Protein AF-A0A2Z6E140-F1 (afdb_monomer_lite)

Radius of gyration: 22.85 Å; chains: 1; bounding box: 37×32×54 Å

Organism: Hydrogenophilus thermoluteolus (NCBI:txid297)

Structure (mmCIF, N/CA/C/O backbone):
data_AF-A0A2Z6E140-F1
#
_entry.id   AF-A0A2Z6E140-F1
#
loop_
_atom_site.group_PDB
_atom_site.id
_atom_site.type_symbol
_atom_site.label_atom_id
_atom_site.label_alt_id
_atom_site.label_comp_id
_atom_site.label_asym_id
_atom_site.label_entity_id
_atom_site.label_seq_id
_atom_site.pdbx_PDB_ins_code
_atom_site.Cartn_x
_atom_site.Cartn_y
_atom_site.Cartn_z
_atom_site.occupancy
_atom_site.B_iso_or_equiv
_atom_site.auth_seq_id
_atom_site.auth_comp_id
_atom_site.auth_asym_id
_atom_site.auth_atom_id
_atom_site.pdbx_PDB_model_num
ATOM 1 N N . MET A 1 1 ? 0.712 -19.815 18.181 1.00 43.53 1 MET A N 1
ATOM 2 C CA . MET A 1 1 ? 1.402 -18.540 17.866 1.00 43.53 1 MET A CA 1
ATOM 3 C C . MET A 1 1 ? 1.182 -17.558 19.007 1.00 43.53 1 MET A C 1
ATOM 5 O O . MET A 1 1 ? 0.036 -17.264 19.325 1.00 43.53 1 MET A O 1
ATOM 9 N N . ARG A 1 2 ? 2.249 -17.080 19.657 1.00 53.16 2 ARG A N 1
ATOM 10 C CA . ARG A 1 2 ? 2.157 -16.037 20.690 1.00 53.16 2 ARG A CA 1
ATOM 11 C C . ARG A 1 2 ? 1.795 -14.721 19.990 1.00 53.16 2 ARG A C 1
ATOM 13 O O . ARG A 1 2 ? 2.543 -14.285 19.121 1.00 53.16 2 ARG A O 1
ATOM 20 N N . LYS A 1 3 ? 0.637 -14.127 20.303 1.00 61.44 3 LYS A N 1
ATOM 21 C CA . LYS A 1 3 ? 0.234 -12.825 19.744 1.00 61.44 3 LYS A CA 1
ATOM 22 C C . LYS A 1 3 ? 1.210 -11.762 20.260 1.00 61.44 3 LYS A C 1
ATOM 24 O O . LYS A 1 3 ? 1.180 -11.420 21.438 1.00 61.44 3 LYS A O 1
ATOM 29 N N . LEU A 1 4 ? 2.111 -11.298 19.398 1.00 70.81 4 LEU A N 1
ATOM 30 C CA . LEU A 1 4 ? 3.034 -10.203 19.689 1.00 70.81 4 LEU A CA 1
ATOM 31 C C . LEU A 1 4 ? 2.288 -8.890 19.439 1.00 70.81 4 LEU A C 1
ATOM 33 O O . LEU A 1 4 ? 2.205 -8.423 18.310 1.00 70.81 4 LEU A O 1
ATOM 37 N N . SER A 1 5 ? 1.678 -8.324 20.479 1.00 71.44 5 SER A N 1
ATOM 38 C CA . SER A 1 5 ? 1.137 -6.965 20.422 1.00 71.44 5 SER A CA 1
ATOM 39 C C . SER A 1 5 ? 2.241 -5.969 20.768 1.00 71.44 5 SER A C 1
ATOM 41 O O . SER A 1 5 ? 2.843 -6.078 21.838 1.00 71.44 5 SER A O 1
ATOM 43 N N . PHE A 1 6 ? 2.482 -4.989 19.900 1.00 79.19 6 PHE A N 1
ATOM 44 C CA . PHE A 1 6 ? 3.359 -3.857 20.193 1.00 79.19 6 PHE A CA 1
ATOM 45 C C . PHE A 1 6 ? 2.512 -2.608 20.492 1.00 79.19 6 PHE A C 1
ATOM 47 O O . PHE A 1 6 ? 1.575 -2.328 19.741 1.00 79.19 6 PHE A O 1
ATOM 54 N N . PRO A 1 7 ? 2.797 -1.851 21.567 1.00 84.75 7 PRO A N 1
ATOM 55 C CA . PRO A 1 7 ? 2.053 -0.637 21.875 1.00 84.75 7 PRO A CA 1
ATOM 56 C C . PRO A 1 7 ? 2.396 0.478 20.881 1.00 84.75 7 PRO A C 1
ATOM 58 O O . PRO A 1 7 ? 3.517 0.988 20.857 1.00 84.75 7 PRO A O 1
ATOM 61 N N . LEU A 1 8 ? 1.409 0.897 20.090 1.00 87.38 8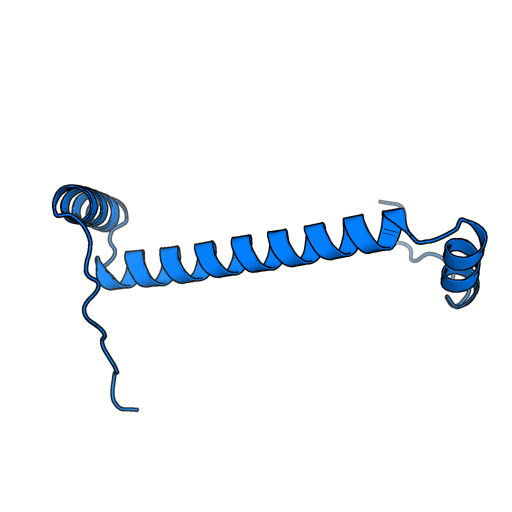 LEU A N 1
ATOM 62 C CA . LEU A 1 8 ? 1.562 2.021 19.173 1.00 87.38 8 LEU A CA 1
ATOM 63 C C . LEU A 1 8 ? 1.558 3.348 19.953 1.00 87.38 8 LEU A C 1
ATOM 65 O O . LEU A 1 8 ? 0.561 3.720 20.586 1.00 87.38 8 LEU A O 1
ATOM 69 N N . ARG A 1 9 ? 2.688 4.062 19.905 1.00 92.06 9 ARG A N 1
ATOM 70 C CA . ARG A 1 9 ? 2.858 5.393 20.501 1.00 92.06 9 ARG A CA 1
ATOM 71 C C . ARG A 1 9 ? 2.545 6.457 19.455 1.00 92.06 9 ARG A C 1
ATOM 73 O O . ARG A 1 9 ? 3.291 6.609 18.496 1.00 92.06 9 ARG A O 1
ATOM 80 N N . ILE A 1 10 ? 1.452 7.179 19.662 1.00 92.69 10 ILE A N 1
ATOM 81 C CA . ILE A 1 10 ? 0.981 8.271 18.804 1.00 92.69 10 ILE A CA 1
ATOM 82 C C . ILE A 1 10 ? 0.443 9.409 19.679 1.00 92.69 10 ILE A C 1
ATOM 84 O O . ILE A 1 10 ? 0.064 9.141 20.825 1.00 92.69 10 ILE A O 1
ATOM 88 N N . PRO A 1 11 ? 0.399 10.653 19.167 1.00 96.62 11 PRO A N 1
ATOM 89 C CA . PRO A 1 11 ? -0.228 11.774 19.861 1.00 96.62 11 PRO A CA 1
ATOM 90 C C . PRO A 1 11 ? -1.691 11.484 20.214 1.00 96.62 11 PRO A C 1
ATOM 92 O O . PRO A 1 11 ? -2.393 10.794 19.471 1.00 96.62 11 PRO A O 1
ATOM 95 N N . GLU A 1 12 ? -2.172 12.039 21.327 1.00 95.50 12 GLU A N 1
ATOM 96 C CA . GLU A 1 12 ? -3.533 11.757 21.805 1.00 95.50 12 GLU A CA 1
ATOM 97 C C . GLU A 1 12 ? -4.608 12.252 20.829 1.00 95.50 12 GLU A C 1
ATOM 99 O O . GLU A 1 12 ? -5.630 11.596 20.650 1.00 95.50 12 GLU A O 1
ATOM 104 N N . GLU A 1 13 ? -4.358 13.353 20.119 1.00 96.81 13 GLU A N 1
ATOM 105 C CA . GLU A 1 13 ? -5.263 13.848 19.077 1.00 96.81 13 GLU A CA 1
ATOM 106 C C . GLU A 1 13 ? -5.445 12.836 17.936 1.00 96.81 13 GLU A C 1
ATOM 108 O O . GLU A 1 13 ? -6.569 12.598 17.488 1.00 96.81 13 GLU A O 1
ATOM 113 N N . GLU A 1 14 ? -4.356 12.190 17.504 1.00 95.62 14 GLU A N 1
ATOM 114 C CA . GLU A 1 14 ? -4.393 11.141 16.478 1.00 95.62 14 GLU A CA 1
ATOM 115 C C . GLU A 1 14 ? -5.083 9.882 16.989 1.00 95.62 14 GLU A C 1
ATOM 117 O O . GLU A 1 14 ? -5.862 9.249 16.272 1.00 95.62 14 GLU A O 1
ATOM 122 N N . ARG A 1 15 ? -4.853 9.538 18.259 1.00 95.44 15 ARG A N 1
ATOM 123 C CA . ARG A 1 15 ? -5.567 8.440 18.909 1.00 95.44 15 ARG A CA 1
ATOM 124 C C . ARG A 1 15 ? -7.068 8.712 18.955 1.00 95.44 15 ARG A C 1
ATOM 126 O O . ARG A 1 15 ? -7.867 7.840 18.620 1.00 95.44 15 ARG A O 1
ATOM 133 N N . ALA A 1 16 ? -7.469 9.926 19.325 1.00 96.88 16 ALA A N 1
ATOM 134 C CA . ALA A 1 16 ? -8.868 10.330 19.366 1.00 96.88 16 ALA A CA 1
ATOM 135 C C . ALA A 1 16 ? -9.509 10.303 17.969 1.00 96.88 16 ALA A C 1
ATOM 137 O O . ALA A 1 16 ? -10.646 9.845 17.834 1.00 96.88 16 ALA A O 1
ATOM 138 N N . ARG A 1 17 ? -8.784 10.745 16.929 1.00 96.56 17 ARG A N 1
ATOM 139 C CA . ARG A 1 17 ? -9.202 10.600 15.524 1.00 96.56 17 ARG A CA 1
ATOM 140 C C . ARG A 1 17 ? -9.413 9.130 15.153 1.00 96.56 17 ARG A C 1
ATOM 142 O O . ARG A 1 17 ? -10.498 8.778 14.695 1.00 96.56 17 ARG A O 1
ATOM 149 N N . GLY A 1 18 ? -8.425 8.274 15.417 1.00 96.06 18 GLY A N 1
ATOM 150 C CA . GLY A 1 18 ? -8.487 6.841 15.116 1.00 96.06 18 GLY A CA 1
ATOM 151 C C . GLY A 1 18 ? -9.641 6.127 15.821 1.00 96.06 18 GLY A C 1
ATOM 152 O O . GLY A 1 18 ? -10.356 5.350 15.195 1.00 96.06 18 GLY A O 1
ATOM 153 N N . LYS A 1 19 ? -9.902 6.451 17.093 1.00 96.62 19 LYS A N 1
ATOM 154 C CA . LYS A 1 19 ? -11.050 5.916 17.846 1.00 96.62 19 LYS A CA 1
ATOM 155 C C . LYS A 1 19 ? -12.394 6.262 17.211 1.00 96.62 19 LYS A C 1
ATOM 157 O O . LYS A 1 19 ? -13.261 5.395 17.128 1.00 96.62 19 LYS A O 1
ATOM 162 N N . ARG A 1 20 ? -12.582 7.517 16.783 1.00 98.00 20 ARG A N 1
ATOM 163 C CA . ARG A 1 20 ? -13.822 7.943 16.112 1.00 98.00 20 ARG A CA 1
ATOM 164 C C . ARG A 1 20 ? -14.008 7.205 14.792 1.00 98.00 20 ARG A C 1
ATOM 166 O O . ARG A 1 20 ? -15.057 6.606 14.590 1.00 98.00 20 ARG A O 1
ATOM 173 N N . LEU A 1 21 ? -12.960 7.158 13.973 1.00 97.62 21 LEU A N 1
ATOM 174 C CA . LEU A 1 21 ? -12.997 6.478 12.683 1.00 97.62 21 LEU A CA 1
ATOM 175 C C . LEU A 1 21 ? -13.261 4.972 12.829 1.00 97.62 21 LEU A C 1
ATOM 177 O O . LEU A 1 21 ? -14.105 4.423 12.131 1.00 97.62 21 LEU A O 1
ATOM 181 N N . ALA A 1 22 ? -12.602 4.296 13.776 1.00 97.56 22 ALA A N 1
ATOM 182 C CA . ALA A 1 22 ? -12.822 2.867 14.007 1.00 97.56 22 ALA A CA 1
ATOM 183 C C . ALA A 1 22 ? -14.274 2.582 14.423 1.00 97.56 22 ALA A C 1
ATOM 185 O O . ALA A 1 22 ? -14.874 1.613 13.958 1.00 97.56 22 ALA A O 1
ATOM 186 N N . LYS A 1 23 ? -14.858 3.461 15.251 1.00 97.94 23 LYS A N 1
ATOM 187 C CA . LYS A 1 23 ? -16.267 3.385 15.649 1.00 97.94 23 LYS A CA 1
ATOM 188 C C . LYS A 1 23 ? -17.209 3.574 14.459 1.00 97.94 23 LYS A C 1
ATOM 190 O O . LYS A 1 23 ? -18.151 2.801 14.330 1.00 97.94 23 LYS A O 1
ATOM 195 N N . GLU A 1 24 ? -16.961 4.570 13.610 1.00 98.00 24 GLU A N 1
ATOM 196 C CA . GLU A 1 24 ? -17.751 4.825 12.395 1.00 98.00 24 GLU A CA 1
ATOM 197 C C . GLU A 1 24 ? -17.710 3.638 11.423 1.00 98.00 24 GLU A C 1
ATOM 199 O O . GLU A 1 24 ? -18.728 3.282 10.839 1.00 98.00 24 GLU A O 1
ATOM 204 N N . LEU A 1 25 ? -16.555 2.977 11.313 1.00 96.81 25 LEU A N 1
ATOM 205 C CA . LEU A 1 25 ? -16.349 1.801 10.466 1.00 96.81 25 LEU A CA 1
ATOM 206 C C . LEU A 1 25 ? -16.793 0.476 11.114 1.00 96.81 25 LEU A C 1
ATOM 208 O O . LEU A 1 25 ? -16.738 -0.569 10.468 1.00 96.81 25 LEU A O 1
ATOM 212 N N . GLY A 1 26 ? -17.210 0.483 12.384 1.00 97.69 26 GLY A N 1
ATOM 213 C CA . GLY A 1 26 ?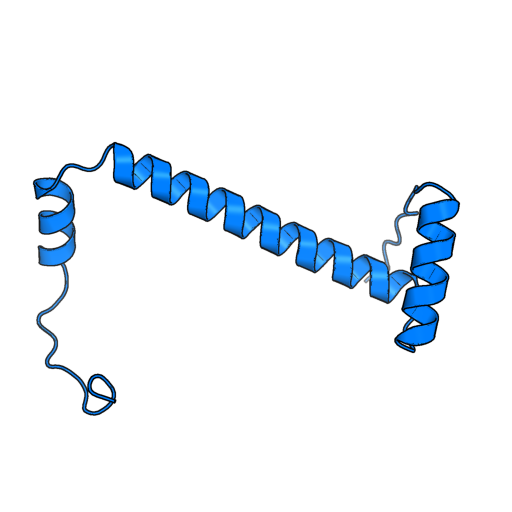 -17.626 -0.729 13.098 1.00 97.69 26 GLY A CA 1
ATOM 214 C C . GLY A 1 26 ? -16.496 -1.738 13.347 1.00 97.69 26 GLY A C 1
ATOM 215 O O . GLY A 1 26 ? -16.752 -2.937 13.459 1.00 97.69 26 GLY A O 1
ATOM 216 N N . VAL A 1 27 ? -15.244 -1.279 13.435 1.00 97.06 27 VAL A N 1
ATOM 217 C CA . VAL A 1 27 ? -14.057 -2.122 13.663 1.00 97.06 27 VAL A CA 1
ATOM 218 C C . VAL A 1 27 ? -13.333 -1.740 14.954 1.00 97.06 27 VAL A C 1
ATOM 220 O O . VAL A 1 27 ? -13.568 -0.690 15.549 1.00 97.06 27 VAL A O 1
ATOM 223 N N . SER A 1 28 ? -12.427 -2.601 15.423 1.00 95.56 28 SER A N 1
ATOM 224 C CA . SER A 1 28 ? -11.571 -2.259 16.562 1.00 95.56 28 SER A CA 1
ATOM 225 C C . SER A 1 28 ? -10.467 -1.275 16.158 1.00 95.56 28 SER A C 1
ATOM 227 O O . SER A 1 28 ? -9.947 -1.338 15.045 1.00 95.56 28 SER A O 1
ATOM 229 N N . GLU A 1 29 ? -10.050 -0.412 17.090 1.00 94.56 29 GLU A N 1
ATOM 230 C CA . GLU A 1 29 ? -8.937 0.538 16.900 1.00 94.56 29 GLU A CA 1
ATOM 231 C C . GLU A 1 29 ? -7.656 -0.176 16.421 1.00 94.56 29 GLU A C 1
ATOM 233 O O . GLU A 1 29 ? -7.005 0.262 15.477 1.00 94.56 29 GLU A O 1
ATOM 238 N N . ASN A 1 30 ? -7.337 -1.341 16.997 1.00 92.50 30 ASN A N 1
ATOM 239 C CA . ASN A 1 30 ? -6.177 -2.138 16.587 1.00 92.50 30 ASN A CA 1
ATOM 240 C C . ASN A 1 3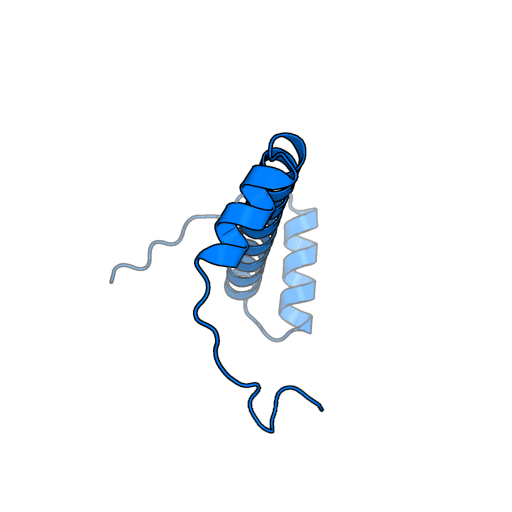0 ? -6.288 -2.675 15.155 1.00 92.50 30 ASN A C 1
ATOM 242 O O . ASN A 1 30 ? -5.274 -2.748 14.464 1.00 92.50 30 ASN A O 1
ATOM 246 N N . ARG A 1 31 ? -7.491 -3.072 14.716 1.00 94.19 31 ARG A N 1
ATOM 247 C CA . ARG A 1 31 ? -7.710 -3.533 13.341 1.00 94.19 31 ARG A CA 1
ATOM 248 C C . ARG A 1 31 ? -7.523 -2.380 12.360 1.00 94.19 31 ARG A C 1
ATOM 250 O O . ARG A 1 31 ? -6.770 -2.543 11.409 1.00 94.19 31 ARG A O 1
ATOM 257 N N . LEU A 1 32 ? -8.124 -1.224 12.651 1.00 95.69 32 LEU A N 1
ATOM 258 C CA . LEU A 1 32 ? -7.959 -0.016 11.844 1.00 95.69 32 LEU A CA 1
ATOM 259 C C . LEU A 1 32 ? -6.476 0.342 11.679 1.00 95.69 32 LEU A C 1
ATOM 261 O O . LEU A 1 32 ? -6.013 0.546 10.564 1.00 95.69 32 LEU A O 1
ATOM 265 N N . TYR A 1 33 ? -5.703 0.381 12.769 1.00 94.50 33 TYR A N 1
ATOM 266 C CA . TYR A 1 33 ? -4.277 0.703 12.670 1.00 94.50 33 TYR A CA 1
ATOM 267 C C . TYR A 1 33 ? -3.468 -0.346 11.911 1.00 94.50 33 TYR A C 1
ATOM 269 O O . TYR A 1 33 ? -2.550 0.022 11.184 1.00 94.50 33 TYR A O 1
ATOM 277 N N . ALA A 1 34 ? -3.788 -1.633 12.060 1.00 92.88 34 ALA A N 1
ATOM 278 C CA . ALA A 1 34 ? -3.115 -2.683 11.305 1.00 92.88 34 ALA A CA 1
ATOM 279 C C . ALA A 1 34 ? -3.350 -2.534 9.793 1.00 92.88 34 ALA A C 1
ATOM 281 O O . ALA A 1 34 ? -2.395 -2.636 9.026 1.00 92.88 34 ALA A O 1
ATOM 282 N N . GLU A 1 35 ? -4.588 -2.241 9.388 1.00 94.31 35 GLU A N 1
ATOM 283 C CA . GLU A 1 35 ? -4.957 -1.988 7.990 1.00 94.31 35 GLU A CA 1
ATOM 284 C C . GLU A 1 35 ? -4.247 -0.731 7.458 1.00 94.31 35 GLU A C 1
ATOM 286 O O . GLU A 1 35 ? -3.534 -0.807 6.463 1.00 94.31 35 GLU A O 1
ATOM 291 N N . LEU A 1 36 ? -4.293 0.390 8.187 1.00 94.50 36 LEU A N 1
ATOM 292 C CA . LEU A 1 36 ? -3.609 1.626 7.782 1.00 94.50 36 LEU A CA 1
ATOM 293 C C . LEU A 1 36 ? -2.086 1.466 7.648 1.00 94.50 36 LEU A C 1
ATOM 295 O O . LEU A 1 36 ? -1.479 2.033 6.739 1.00 94.50 36 LEU A O 1
ATOM 299 N N . ILE A 1 37 ? -1.448 0.713 8.552 1.00 93.38 37 ILE A N 1
ATOM 300 C CA . ILE A 1 37 ? -0.009 0.426 8.465 1.00 93.38 37 ILE A CA 1
ATOM 301 C C . ILE A 1 37 ? 0.279 -0.441 7.239 1.00 93.38 37 ILE A C 1
ATOM 303 O O . ILE A 1 37 ? 1.240 -0.165 6.521 1.00 93.38 37 ILE A O 1
ATOM 307 N N . HIS A 1 38 ? -0.534 -1.468 6.992 1.00 93.62 38 HIS A N 1
ATOM 308 C CA . HIS A 1 38 ? -0.379 -2.340 5.833 1.00 93.62 38 HIS A CA 1
ATOM 309 C C . HIS A 1 38 ? -0.492 -1.555 4.521 1.00 93.62 38 HIS A C 1
ATOM 311 O O . HIS A 1 38 ? 0.427 -1.594 3.702 1.00 93.62 38 HIS A O 1
ATOM 317 N N . ASP A 1 39 ? -1.561 -0.777 4.369 1.00 94.75 39 ASP A N 1
ATOM 318 C CA . ASP A 1 39 ? -1.822 0.010 3.165 1.00 94.75 39 ASP A CA 1
ATOM 319 C C . ASP A 1 39 ? -0.741 1.079 2.954 1.00 94.75 39 ASP A C 1
ATOM 321 O O . ASP A 1 39 ? -0.236 1.268 1.846 1.00 94.75 39 ASP A O 1
ATOM 325 N N . GLY A 1 40 ? -0.315 1.746 4.032 1.00 94.25 40 GLY A N 1
ATOM 326 C CA . GLY A 1 40 ? 0.759 2.736 3.976 1.00 94.25 40 GLY A CA 1
ATOM 327 C C . GLY A 1 40 ? 2.103 2.143 3.542 1.00 94.25 40 GLY A C 1
ATOM 328 O O . GLY A 1 40 ? 2.828 2.764 2.758 1.00 94.25 40 GLY A O 1
ATOM 329 N N . LEU A 1 41 ? 2.433 0.935 4.014 1.00 94.81 41 LEU A N 1
ATOM 330 C CA . LEU A 1 41 ? 3.631 0.214 3.578 1.00 94.81 41 LEU A CA 1
ATOM 331 C C . LEU A 1 41 ? 3.541 -0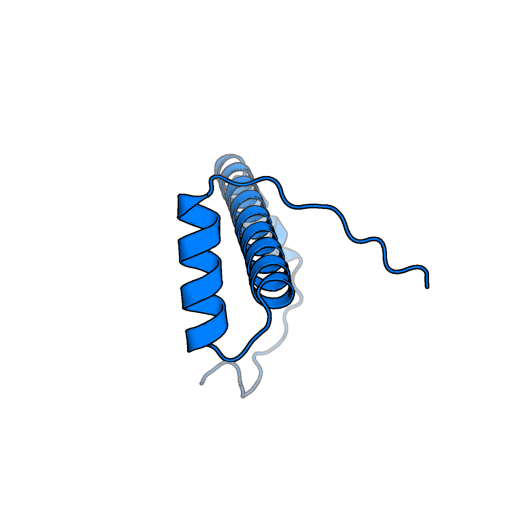.158 2.096 1.00 94.81 41 LEU A C 1
ATOM 333 O O . LEU A 1 41 ? 4.481 0.125 1.352 1.00 94.81 41 LEU A O 1
ATOM 337 N N . LEU A 1 42 ? 2.399 -0.691 1.655 1.00 95.25 42 LEU A N 1
ATOM 338 C CA . LEU A 1 42 ? 2.173 -1.058 0.257 1.00 95.25 42 LEU A CA 1
ATOM 339 C C . LEU A 1 42 ? 2.352 0.144 -0.684 1.00 95.25 42 LEU A C 1
ATOM 341 O O . LEU A 1 42 ? 3.076 0.061 -1.677 1.00 95.25 42 LEU A O 1
ATOM 345 N N . ILE A 1 43 ? 1.757 1.293 -0.350 1.00 94.50 43 ILE A N 1
ATOM 346 C CA . ILE A 1 43 ? 1.895 2.522 -1.147 1.00 94.50 43 ILE A CA 1
ATOM 347 C C . ILE A 1 43 ? 3.362 2.961 -1.213 1.00 94.50 43 ILE A C 1
ATOM 349 O O . ILE A 1 43 ? 3.865 3.342 -2.275 1.00 94.50 43 ILE A O 1
ATOM 353 N N . ARG A 1 44 ? 4.089 2.893 -0.091 1.00 93.69 44 ARG A N 1
ATOM 354 C CA . ARG A 1 44 ? 5.504 3.279 -0.055 1.00 93.69 44 ARG A CA 1
A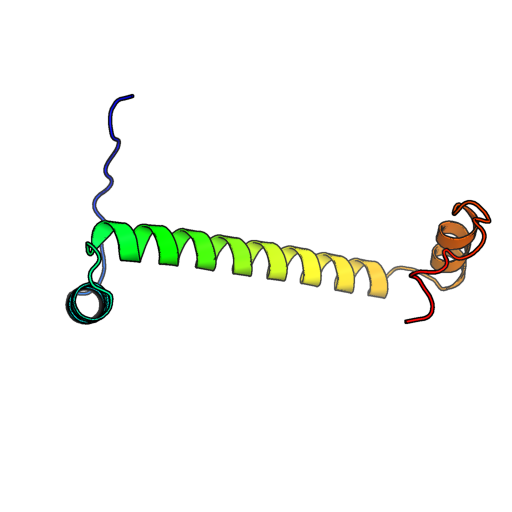TOM 355 C C . ARG A 1 44 ? 6.369 2.357 -0.914 1.00 93.69 44 ARG A C 1
ATOM 357 O O . ARG A 1 44 ? 7.268 2.850 -1.598 1.00 93.69 44 ARG A O 1
ATOM 364 N N . GLU A 1 45 ? 6.100 1.057 -0.908 1.00 95.44 45 GLU A N 1
ATOM 365 C CA . GLU A 1 45 ? 6.775 0.084 -1.771 1.00 95.44 45 GLU A CA 1
ATOM 366 C C . GLU A 1 45 ? 6.515 0.373 -3.252 1.00 95.44 45 GLU A C 1
ATOM 368 O O . GLU A 1 45 ? 7.463 0.453 -4.038 1.00 95.44 45 GLU A O 1
ATOM 373 N N . GLN A 1 46 ? 5.258 0.629 -3.623 1.00 94.81 46 GLN A N 1
ATOM 374 C CA . GLN A 1 46 ? 4.889 1.008 -4.989 1.00 94.81 46 GLN A CA 1
ATOM 375 C C . GLN A 1 46 ? 5.600 2.292 -5.433 1.00 94.81 46 GLN A C 1
ATOM 377 O O . GLN A 1 46 ? 6.174 2.347 -6.522 1.00 94.81 46 GLN A O 1
ATOM 382 N N . MET A 1 47 ? 5.644 3.316 -4.579 1.00 95.94 47 MET A N 1
ATOM 383 C CA . MET A 1 47 ? 6.369 4.556 -4.869 1.00 95.94 47 MET A CA 1
ATOM 384 C C . MET A 1 47 ? 7.870 4.325 -5.087 1.00 95.94 47 MET A C 1
ATOM 386 O O . MET A 1 47 ? 8.468 4.915 -5.994 1.00 95.94 47 MET A O 1
ATOM 390 N N . LEU A 1 48 ? 8.496 3.470 -4.273 1.00 96.56 48 LEU A N 1
ATOM 391 C CA . LEU A 1 48 ? 9.910 3.116 -4.425 1.00 96.56 48 LEU A CA 1
ATOM 392 C C . LEU A 1 48 ? 10.159 2.367 -5.735 1.00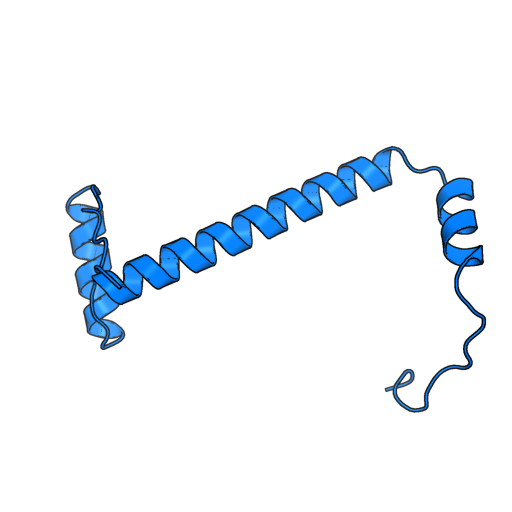 96.56 48 LEU A C 1
ATOM 394 O O . LEU A 1 48 ? 11.120 2.676 -6.444 1.00 96.56 48 LEU A O 1
ATOM 398 N N . TYR A 1 49 ? 9.282 1.427 -6.083 1.00 96.06 49 TYR A N 1
ATOM 399 C CA . TYR A 1 49 ? 9.331 0.715 -7.354 1.00 96.06 49 TYR A CA 1
ATOM 400 C C . TYR A 1 49 ? 9.231 1.678 -8.544 1.00 96.06 49 TYR A C 1
ATOM 402 O O . TYR A 1 49 ? 10.104 1.678 -9.412 1.00 96.06 49 TYR A O 1
ATOM 410 N N . MET A 1 50 ? 8.249 2.584 -8.537 1.00 96.94 50 MET A N 1
ATOM 411 C CA . MET A 1 50 ? 8.078 3.579 -9.600 1.00 96.94 50 MET A CA 1
ATOM 412 C C . MET A 1 50 ? 9.269 4.530 -9.717 1.00 96.94 50 MET A C 1
ATOM 414 O O . MET A 1 50 ? 9.684 4.879 -10.822 1.00 96.94 50 MET A O 1
ATOM 418 N N . THR A 1 51 ? 9.864 4.921 -8.590 1.00 96.19 51 THR A N 1
ATOM 419 C CA . THR A 1 51 ? 11.084 5.739 -8.586 1.00 96.19 51 THR A CA 1
ATOM 420 C C . THR A 1 51 ? 12.243 4.999 -9.256 1.00 96.19 51 THR A C 1
ATOM 422 O O . THR A 1 51 ? 12.951 5.579 -10.080 1.00 96.19 51 THR A O 1
ATOM 425 N N . ARG A 1 52 ? 12.410 3.700 -8.970 1.00 94.62 52 ARG A N 1
ATOM 426 C CA . ARG A 1 52 ? 13.430 2.865 -9.623 1.00 94.62 52 ARG A CA 1
ATOM 427 C C . ARG A 1 52 ? 13.175 2.704 -11.118 1.00 94.62 52 ARG A C 1
ATOM 429 O O . ARG A 1 52 ? 14.125 2.800 -11.888 1.00 94.62 52 ARG A O 1
ATOM 436 N N . LEU A 1 53 ? 11.922 2.506 -11.533 1.00 93.19 53 LEU A N 1
ATOM 437 C CA . LEU A 1 53 ? 11.565 2.427 -12.951 1.00 93.19 53 LEU A CA 1
ATOM 438 C C . LEU A 1 53 ? 11.896 3.720 -13.697 1.00 93.19 53 LEU A C 1
ATOM 440 O O . LEU A 1 53 ? 12.489 3.665 -14.769 1.00 93.19 53 LEU A O 1
ATOM 444 N N . ARG A 1 54 ? 11.577 4.883 -13.119 1.00 94.75 54 ARG A N 1
ATOM 445 C CA . ARG A 1 54 ? 11.933 6.183 -13.712 1.00 94.75 54 ARG A CA 1
ATOM 446 C C . ARG A 1 54 ? 13.444 6.354 -13.838 1.00 94.75 54 ARG A C 1
ATOM 448 O O . ARG A 1 54 ? 13.920 6.791 -14.880 1.00 94.75 54 ARG A O 1
ATOM 455 N N . ALA A 1 55 ? 14.195 5.975 -12.804 1.00 94.94 55 ALA A N 1
ATOM 456 C CA . ALA A 1 55 ? 15.654 6.025 -12.839 1.00 94.94 55 ALA A CA 1
ATOM 457 C C . ALA A 1 55 ? 16.243 5.080 -13.898 1.00 94.94 55 ALA A C 1
ATOM 459 O O . ALA A 1 55 ? 17.212 5.439 -14.559 1.00 94.94 55 ALA A O 1
ATOM 460 N N . LEU A 1 56 ? 15.655 3.891 -14.079 1.00 93.12 56 LEU A N 1
ATOM 461 C CA . LEU A 1 56 ? 16.035 2.959 -15.138 1.00 93.12 56 LEU A CA 1
ATOM 462 C C . LEU A 1 56 ? 15.741 3.550 -16.520 1.00 93.12 56 LEU A C 1
ATOM 464 O O . LEU A 1 56 ? 16.639 3.607 -17.347 1.00 93.12 56 LEU A O 1
ATOM 468 N N . ALA A 1 57 ? 14.530 4.058 -16.740 1.00 90.69 57 ALA A N 1
ATOM 469 C CA . ALA A 1 57 ? 14.142 4.660 -18.011 1.00 90.69 57 ALA A CA 1
ATOM 470 C C . ALA A 1 57 ? 15.058 5.832 -18.405 1.00 90.69 57 ALA A C 1
ATOM 472 O O . ALA A 1 57 ? 15.441 5.942 -19.562 1.00 90.69 57 ALA A O 1
ATOM 473 N N . ALA A 1 58 ? 15.472 6.664 -17.443 1.00 93.75 58 ALA A N 1
ATOM 474 C CA . ALA A 1 58 ? 16.360 7.801 -17.694 1.00 93.75 58 ALA A CA 1
ATOM 475 C C . ALA A 1 58 ? 17.770 7.409 -18.179 1.00 93.75 58 ALA A C 1
ATOM 477 O O . ALA A 1 58 ? 18.455 8.234 -18.778 1.00 93.75 58 ALA A O 1
ATOM 478 N N . ARG A 1 59 ? 18.215 6.174 -17.911 1.00 93.88 59 ARG A N 1
ATOM 479 C CA . ARG A 1 59 ? 19.535 5.657 -18.315 1.00 93.88 59 ARG A CA 1
ATOM 480 C C . ARG A 1 59 ? 19.473 4.604 -19.421 1.00 93.88 59 ARG A C 1
ATOM 482 O O . ARG A 1 59 ? 20.521 4.122 -19.829 1.00 93.88 59 ARG A O 1
ATOM 489 N N . THR A 1 60 ? 18.278 4.210 -19.855 1.00 92.62 60 THR A N 1
ATOM 490 C CA . THR A 1 60 ? 18.091 3.211 -20.908 1.00 92.62 60 THR A CA 1
ATOM 491 C C . THR A 1 60 ? 18.023 3.908 -22.258 1.00 92.62 60 THR A C 1
ATOM 493 O O . THR A 1 60 ? 17.166 4.758 -22.494 1.00 92.62 60 THR A O 1
ATOM 496 N N . SER A 1 61 ? 18.930 3.541 -23.156 1.00 93.50 61 SER A N 1
ATOM 497 C CA . SER A 1 61 ? 18.912 4.007 -24.540 1.00 93.50 61 SER A CA 1
ATOM 498 C C . SER A 1 61 ? 17.773 3.364 -25.340 1.00 93.50 61 SER A C 1
ATOM 500 O O . SER A 1 61 ? 17.242 2.308 -24.987 1.00 93.50 61 SER A O 1
ATOM 502 N N . LYS A 1 62 ? 17.404 3.990 -26.464 1.00 92.31 62 LYS A N 1
ATOM 503 C CA . LYS A 1 62 ? 16.387 3.452 -27.381 1.00 92.31 62 LYS A CA 1
ATOM 504 C C . LYS A 1 62 ? 16.740 2.038 -27.859 1.00 92.31 62 LYS A C 1
ATOM 506 O O . LYS A 1 62 ? 15.863 1.179 -27.900 1.00 92.31 62 LYS A O 1
ATOM 511 N N . ASP A 1 63 ? 18.004 1.798 -28.187 1.00 94.25 63 ASP A N 1
ATOM 512 C CA . ASP A 1 63 ? 18.451 0.519 -28.739 1.00 94.25 63 ASP A CA 1
ATOM 513 C C . ASP A 1 63 ? 18.394 -0.599 -27.693 1.00 94.25 63 ASP A C 1
ATOM 515 O O . ASP A 1 63 ? 17.932 -1.698 -27.992 1.00 94.25 63 ASP A O 1
ATOM 519 N N . GLU A 1 64 ? 18.758 -0.311 -26.439 1.00 91.38 64 GLU A N 1
ATOM 520 C CA . GLU A 1 64 ? 18.596 -1.257 -25.328 1.00 91.38 64 GLU A CA 1
ATOM 521 C C . GLU A 1 64 ? 17.122 -1.599 -25.082 1.00 91.38 64 GLU A C 1
ATOM 523 O O . GLU A 1 64 ? 16.790 -2.762 -24.849 1.00 91.38 64 GLU A O 1
ATOM 528 N N . ALA A 1 65 ? 16.224 -0.612 -25.167 1.00 89.31 65 ALA A N 1
ATOM 529 C CA . ALA A 1 65 ? 14.789 -0.846 -25.029 1.00 89.31 65 ALA A CA 1
ATOM 530 C C . ALA A 1 65 ? 14.244 -1.739 -26.161 1.00 89.31 65 ALA A C 1
ATOM 532 O O . ALA A 1 65 ? 13.510 -2.694 -25.898 1.00 89.31 65 ALA A O 1
ATOM 533 N N . LEU A 1 66 ? 14.643 -1.480 -27.411 1.00 92.94 66 LEU A N 1
ATOM 534 C CA . LEU A 1 66 ? 14.265 -2.306 -28.563 1.00 92.94 66 LEU A CA 1
ATOM 535 C C . LEU A 1 66 ? 14.834 -3.727 -28.463 1.00 92.94 66 LEU A C 1
ATOM 537 O O . LEU A 1 66 ? 14.134 -4.689 -28.772 1.00 92.94 66 LEU A O 1
ATOM 541 N N . ALA A 1 67 ? 16.064 -3.882 -27.967 1.00 93.19 67 ALA A N 1
ATOM 542 C CA . ALA A 1 67 ? 16.682 -5.188 -27.756 1.00 93.19 67 ALA A CA 1
ATOM 543 C C . ALA A 1 67 ? 15.943 -6.037 -26.708 1.00 93.19 67 ALA A C 1
ATOM 545 O O . ALA A 1 67 ? 15.978 -7.264 -26.778 1.00 93.19 67 ALA A O 1
ATOM 546 N N . VAL A 1 68 ? 15.271 -5.413 -25.733 1.00 88.56 68 VAL A N 1
ATOM 547 C CA . VAL A 1 68 ? 14.392 -6.127 -24.792 1.00 88.56 68 VAL A CA 1
ATOM 548 C C . VAL A 1 68 ? 13.117 -6.597 -25.487 1.00 88.56 68 VAL A C 1
ATOM 550 O O . VAL A 1 68 ? 12.741 -7.753 -25.312 1.00 88.56 68 VAL A O 1
ATOM 553 N N . LEU A 1 69 ? 12.482 -5.746 -26.298 1.00 85.69 69 LEU A N 1
ATOM 554 C CA . LEU A 1 69 ? 11.276 -6.119 -27.047 1.00 85.69 69 LEU A CA 1
ATOM 555 C C . LEU A 1 69 ? 11.541 -7.263 -28.029 1.00 85.69 69 LEU A C 1
ATOM 557 O O . LEU A 1 69 ? 10.727 -8.171 -28.134 1.00 85.69 69 LEU A O 1
ATOM 561 N N . ALA A 1 70 ? 12.716 -7.282 -28.660 1.00 90.88 70 ALA A N 1
ATOM 562 C CA . ALA A 1 70 ? 13.135 -8.358 -29.557 1.00 90.88 70 ALA A CA 1
ATOM 563 C C . ALA A 1 70 ? 13.277 -9.736 -28.875 1.00 90.88 70 ALA A C 1
ATOM 565 O O . ALA A 1 70 ? 13.414 -10.743 -29.563 1.00 90.88 70 ALA A O 1
ATOM 566 N N . LYS A 1 71 ? 13.270 -9.805 -27.533 1.00 90.25 71 LYS A N 1
ATOM 567 C CA . LYS A 1 71 ? 13.270 -11.076 -26.785 1.00 90.25 71 LYS A CA 1
ATOM 568 C C . LYS A 1 71 ? 11.870 -11.651 -26.581 1.00 90.25 71 LYS A C 1
ATOM 570 O O . LYS A 1 71 ? 11.761 -12.794 -26.140 1.00 90.25 71 LYS A O 1
ATOM 575 N N . ALA A 1 72 ? 10.819 -10.866 -26.807 1.00 87.81 72 ALA A N 1
ATOM 576 C CA . ALA A 1 72 ? 9.455 -11.360 -26.706 1.00 87.81 72 ALA A CA 1
ATOM 577 C C . ALA A 1 72 ? 9.177 -12.344 -27.851 1.00 87.81 72 ALA A C 1
ATOM 579 O O . ALA A 1 72 ? 9.651 -12.153 -28.968 1.00 87.81 72 ALA A O 1
ATOM 580 N N . ALA A 1 73 ? 8.427 -13.408 -27.567 1.00 84.38 73 ALA A N 1
ATOM 581 C CA . ALA A 1 73 ? 7.994 -14.336 -28.603 1.00 84.38 73 ALA A CA 1
ATOM 582 C C . ALA A 1 73 ? 6.900 -13.689 -29.460 1.00 84.38 73 ALA A C 1
ATOM 584 O O . ALA A 1 73 ? 5.979 -13.080 -28.908 1.00 84.38 73 ALA A O 1
ATOM 585 N N . ASP A 1 74 ? 6.962 -13.890 -30.777 1.00 84.81 74 ASP A N 1
ATOM 586 C CA . ASP A 1 74 ? 5.908 -13.493 -31.713 1.00 84.81 74 ASP A CA 1
ATOM 587 C C . ASP A 1 74 ? 4.653 -14.340 -31.461 1.00 84.81 74 ASP A C 1
ATOM 589 O O . ASP A 1 74 ? 4.430 -15.388 -32.069 1.00 84.81 74 ASP A O 1
ATOM 593 N N . THR A 1 75 ? 3.850 -13.908 -30.491 1.00 85.25 75 THR A N 1
ATOM 594 C CA . THR A 1 75 ? 2.600 -14.565 -30.112 1.00 85.25 75 THR A CA 1
ATOM 595 C C . THR A 1 75 ? 1.461 -13.853 -30.838 1.00 85.25 75 THR A C 1
ATOM 597 O O . THR A 1 75 ? 1.341 -12.633 -30.696 1.00 85.25 75 THR A O 1
ATOM 600 N N . PRO A 1 76 ? 0.638 -14.561 -31.634 1.00 86.31 76 PRO A N 1
ATOM 601 C CA . PRO A 1 76 ? -0.513 -13.941 -32.276 1.00 86.31 76 PRO A CA 1
ATOM 602 C C . PRO A 1 76 ? -1.477 -13.392 -31.210 1.00 86.31 76 PRO A C 1
ATOM 604 O O . PRO A 1 76 ? -1.619 -14.017 -30.155 1.00 86.31 76 PRO A O 1
ATOM 607 N N . PRO A 1 77 ? -2.134 -12.245 -31.463 1.00 84.75 77 PRO A N 1
ATOM 608 C CA . PRO A 1 77 ? -3.058 -11.647 -30.505 1.00 84.75 77 PRO A CA 1
ATOM 609 C C . PRO A 1 77 ? -4.209 -12.607 -30.188 1.00 84.75 77 PRO A C 1
ATOM 611 O O . PRO A 1 77 ? -4.737 -13.284 -31.075 1.00 84.75 77 PRO A O 1
ATOM 614 N N . MET A 1 78 ? -4.602 -12.658 -28.919 1.00 88.12 78 MET A N 1
ATOM 615 C CA . MET A 1 78 ? -5.774 -13.400 -28.471 1.00 88.12 78 MET A CA 1
ATOM 616 C C . MET A 1 78 ? -7.049 -12.630 -28.828 1.00 88.12 78 MET A C 1
ATOM 618 O O . MET A 1 78 ? -7.058 -11.403 -28.902 1.00 88.12 78 MET A O 1
ATOM 622 N N . GLU A 1 79 ? -8.173 -13.336 -28.975 1.00 83.25 79 GLU A N 1
ATOM 623 C CA . GLU A 1 79 ? -9.484 -12.705 -29.215 1.00 83.25 79 GLU A CA 1
ATOM 624 C C . GLU A 1 79 ? -9.873 -11.679 -28.128 1.00 83.25 79 GLU A C 1
ATOM 626 O O . GLU A 1 79 ? -10.677 -10.780 -28.373 1.00 83.25 79 GLU A O 1
ATOM 631 N N . THR A 1 80 ? -9.298 -11.791 -26.927 1.00 83.94 80 THR A N 1
ATOM 632 C CA . THR A 1 80 ? -9.508 -10.875 -25.798 1.00 83.94 80 THR A CA 1
ATOM 633 C C . THR A 1 80 ? -8.682 -9.591 -25.857 1.00 83.94 80 THR A C 1
ATOM 635 O O . THR A 1 80 ? -8.989 -8.670 -25.109 1.00 83.94 80 THR A O 1
ATOM 638 N N . ASP A 1 81 ? -7.674 -9.502 -26.727 1.00 78.75 81 ASP A N 1
ATOM 639 C CA . ASP A 1 81 ? -6.732 -8.371 -26.756 1.00 78.75 81 ASP A CA 1
ATOM 640 C C . ASP A 1 81 ? -7.293 -7.138 -27.488 1.00 78.75 81 ASP A C 1
ATOM 642 O O . ASP A 1 81 ? -6.727 -6.051 -27.409 1.00 78.75 81 ASP A O 1
ATOM 646 N N . VAL A 1 82 ? -8.408 -7.301 -28.212 1.00 73.44 82 VAL A N 1
ATOM 647 C CA . VAL A 1 82 ? -9.003 -6.281 -29.098 1.00 73.44 82 VAL A CA 1
ATOM 648 C C . VAL A 1 82 ? -10.286 -5.659 -28.517 1.00 73.44 82 VAL A C 1
ATOM 650 O O . VAL A 1 82 ? -11.008 -4.967 -29.235 1.00 73.44 82 VAL A O 1
ATOM 653 N N . ARG A 1 83 ? -10.615 -5.929 -27.246 1.00 56.72 83 ARG A N 1
ATOM 654 C CA . ARG A 1 83 ? -11.816 -5.393 -26.579 1.00 56.72 83 ARG A CA 1
ATOM 655 C C . ARG A 1 83 ? -11.524 -4.208 -25.674 1.00 56.72 83 ARG A C 1
ATOM 657 O O . ARG A 1 83 ? -10.504 -4.246 -24.956 1.00 56.72 83 ARG A O 1
#

Sequence (83 aa):
MRKLSFPLRIPEEERARGKRLAKELGVSENRLYAELIHDGLLIREQMLYMTRLRALAARTSKDEALAVLAKAADTPPMETDVR

Foldseek 3Di:
DPPDDDDDDDDVVVVVVLVVVCVVVVHDSVVSVVVVVVVVVVVVVVVVVVVVVVVVVVPDDPVNVVVVVVPDDPDPDDPVPPD

Secondary structure (DSSP, 8-state):
-----------HHHHHHHHHHHHHTTS-HHHHHHHHHHHHHHHHHHHHHHHHHHHHHHH--HHHHHHHHTTS--PPPPTTTT-

pLDDT: mean 90.11, std 10.13, range [43.53, 98.0]